Protein AF-A0AAJ5LCH6-F1 (afdb_monomer_lite)

InterPro domains:
  IPR036188 FAD/NAD(P)-binding domain superfamily [G3DSA:3.50.50.60] (26-114)
  IPR036188 FAD/NAD(P)-binding domain superfamily [SSF51905] (54-115)

Radius of gyration: 20.13 Å; chains: 1; bounding box: 56×42×39 Å

Structure (mmCIF, N/CA/C/O backbone):
data_AF-A0AAJ5LCH6-F1
#
_entry.id   AF-A0AAJ5LCH6-F1
#
loop_
_atom_site.group_PDB
_atom_site.id
_atom_site.type_symbol
_atom_site.label_atom_id
_atom_site.label_alt_id
_atom_site.label_comp_id
_atom_site.label_asym_id
_atom_site.label_entity_id
_atom_site.label_seq_id
_atom_site.pdbx_PDB_ins_code
_atom_site.Cartn_x
_atom_site.Cartn_y
_atom_site.Cartn_z
_atom_site.occupancy
_atom_site.B_iso_or_equiv
_atom_site.auth_seq_id
_atom_site.auth_comp_id
_atom_site.auth_asym_id
_atom_site.auth_atom_id
_atom_site.pdbx_PDB_model_num
ATOM 1 N N . MET A 1 1 ? 20.041 26.279 -22.306 1.00 34.66 1 MET A N 1
ATOM 2 C CA . MET A 1 1 ? 18.891 25.953 -23.176 1.00 34.66 1 MET A CA 1
ATOM 3 C C . MET A 1 1 ? 17.975 25.016 -22.403 1.00 34.66 1 MET A C 1
ATOM 5 O O . MET A 1 1 ? 18.075 23.807 -22.535 1.00 34.66 1 MET A O 1
ATOM 9 N N . THR A 1 2 ? 17.165 25.573 -21.507 1.00 38.06 2 THR A N 1
ATOM 10 C CA . THR A 1 2 ? 16.164 24.852 -20.712 1.00 38.06 2 THR A CA 1
ATOM 11 C C . THR A 1 2 ? 14.804 25.218 -21.280 1.00 38.06 2 THR A C 1
ATOM 13 O O . THR A 1 2 ? 14.300 26.305 -21.011 1.00 38.06 2 THR A O 1
ATOM 16 N N . ILE A 1 3 ? 14.225 24.346 -22.103 1.00 44.44 3 ILE A N 1
ATOM 17 C CA . ILE A 1 3 ? 12.818 24.482 -22.481 1.00 44.44 3 ILE A CA 1
ATOM 18 C C . ILE A 1 3 ? 12.013 23.874 -21.334 1.00 44.44 3 ILE A C 1
ATOM 20 O O . ILE A 1 3 ? 11.694 22.691 -21.328 1.00 44.44 3 ILE A O 1
ATOM 24 N N . GLY A 1 4 ? 11.762 24.691 -20.311 1.00 42.81 4 GLY A N 1
ATOM 25 C CA . GLY A 1 4 ? 10.677 24.443 -19.376 1.00 42.81 4 GLY A CA 1
ATOM 26 C C . GLY A 1 4 ? 9.380 24.729 -20.115 1.00 42.81 4 GLY A C 1
ATOM 27 O O . GLY A 1 4 ? 9.083 25.888 -20.400 1.00 42.81 4 GLY A O 1
ATOM 28 N N . SER A 1 5 ? 8.632 23.691 -20.483 1.00 46.03 5 SER A N 1
ATOM 29 C CA . SER A 1 5 ? 7.287 23.881 -21.009 1.00 46.03 5 SER A CA 1
ATOM 30 C C . SER A 1 5 ? 6.416 24.427 -19.879 1.00 46.03 5 SER A C 1
ATOM 32 O O . SER A 1 5 ? 5.992 23.694 -18.990 1.00 46.03 5 SER A O 1
ATOM 34 N N . THR A 1 6 ? 6.135 25.724 -19.922 1.00 47.22 6 THR A N 1
ATOM 35 C CA . THR A 1 6 ? 5.172 26.437 -19.069 1.00 47.22 6 THR A CA 1
ATOM 36 C C . THR A 1 6 ? 3.718 26.078 -19.397 1.00 47.22 6 THR A C 1
ATOM 38 O O . THR A 1 6 ? 2.797 26.828 -19.080 1.00 47.22 6 THR A O 1
ATOM 41 N N . HIS A 1 7 ? 3.485 24.950 -20.069 1.00 49.16 7 HIS A N 1
ATOM 42 C CA . HIS A 1 7 ? 2.170 24.586 -20.564 1.00 49.16 7 HIS A CA 1
ATOM 43 C C . HIS A 1 7 ? 1.393 23.842 -19.477 1.00 49.16 7 HIS A C 1
ATOM 45 O O . HIS A 1 7 ? 1.419 22.618 -19.381 1.00 49.16 7 HIS A O 1
ATOM 51 N N . ASN A 1 8 ? 0.721 24.619 -18.630 1.00 50.75 8 ASN A N 1
ATOM 52 C CA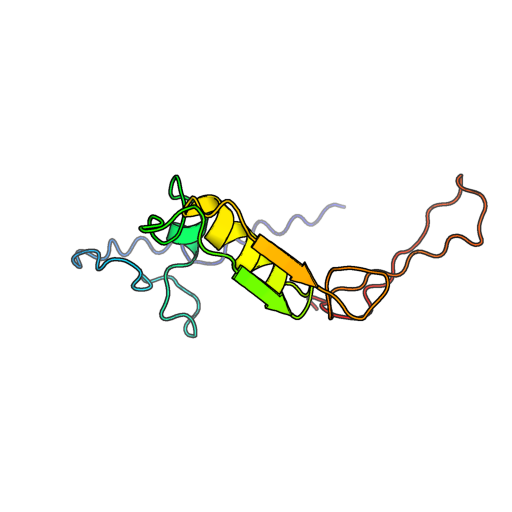 . ASN A 1 8 ? -0.356 24.126 -17.787 1.00 50.75 8 ASN A CA 1
ATOM 53 C C . ASN A 1 8 ? -1.556 23.868 -18.714 1.00 50.75 8 ASN A C 1
ATOM 55 O O . ASN A 1 8 ? -2.096 24.802 -19.308 1.00 50.75 8 ASN A O 1
ATOM 59 N N . HIS A 1 9 ? -1.922 22.600 -18.918 1.00 48.69 9 HIS A N 1
ATOM 60 C CA . HIS A 1 9 ? -3.136 22.244 -19.659 1.00 48.69 9 HIS A CA 1
ATOM 61 C C . HIS A 1 9 ? -4.363 22.904 -18.997 1.00 48.69 9 HIS A C 1
ATOM 63 O O . HIS A 1 9 ? -4.323 23.130 -17.788 1.00 48.69 9 HIS A O 1
ATOM 69 N N . PRO A 1 10 ? -5.441 23.221 -19.745 1.00 43.50 10 PRO A N 1
ATOM 70 C CA . PRO A 1 10 ? -6.517 24.125 -19.322 1.00 43.50 10 PRO A CA 1
ATOM 71 C C . PRO A 1 10 ? -7.466 23.492 -18.289 1.00 43.50 10 PRO A C 1
ATOM 73 O O . PRO A 1 10 ? -8.675 23.418 -18.489 1.00 43.50 10 PRO A O 1
ATOM 76 N N . ALA A 1 11 ? -6.924 23.045 -17.159 1.00 48.28 11 ALA A N 1
ATOM 77 C CA . ALA A 1 11 ? -7.684 22.849 -15.938 1.00 48.28 11 ALA A CA 1
ATOM 78 C C . ALA A 1 11 ? -8.092 24.200 -15.307 1.00 48.28 11 ALA A C 1
ATOM 80 O O . ALA A 1 11 ? -9.003 24.238 -14.489 1.00 48.28 11 ALA A O 1
ATOM 81 N N . ASP A 1 12 ? -7.466 25.304 -15.743 1.00 45.91 12 ASP A N 1
ATOM 82 C CA . ASP A 1 12 ? -7.750 26.686 -15.325 1.00 45.91 12 ASP A CA 1
ATOM 83 C C . ASP A 1 12 ? -8.957 27.323 -16.041 1.00 45.91 12 ASP A C 1
ATOM 85 O O . ASP A 1 12 ? -9.222 28.516 -15.876 1.00 45.91 12 ASP A O 1
ATOM 89 N N . LEU A 1 13 ? -9.735 26.562 -16.823 1.00 48.66 13 LEU A N 1
ATOM 90 C CA . LEU A 1 13 ? -11.080 27.015 -17.174 1.00 48.66 13 LEU A CA 1
ATOM 91 C C . LEU A 1 13 ? -11.917 26.975 -15.897 1.00 48.66 13 LEU A C 1
ATOM 93 O O . LEU A 1 13 ? -12.471 25.939 -15.536 1.00 48.66 13 LEU A O 1
ATOM 97 N N . ALA A 1 14 ? -11.964 28.127 -15.227 1.00 48.72 14 ALA A N 1
ATOM 98 C CA . ALA A 1 14 ? -12.777 28.468 -14.068 1.00 48.72 14 ALA A CA 1
ATOM 99 C C . ALA A 1 14 ? -14.281 28.352 -14.377 1.00 48.72 14 ALA A C 1
ATOM 101 O O . ALA A 1 14 ? -15.037 29.319 -14.344 1.00 48.72 14 ALA A O 1
ATOM 102 N N . ILE A 1 15 ? -14.728 27.145 -14.702 1.00 53.78 15 ILE A N 1
ATOM 103 C CA . ILE A 1 15 ? -16.111 26.742 -14.554 1.00 53.78 15 ILE A CA 1
ATOM 104 C C . ILE A 1 15 ? -16.190 26.295 -13.105 1.00 53.78 15 ILE A C 1
ATOM 106 O O . ILE A 1 15 ? -15.895 25.144 -12.805 1.00 53.78 15 ILE A O 1
ATOM 110 N N . GLU A 1 16 ? -16.525 27.217 -12.204 1.00 57.09 16 GLU A N 1
ATOM 111 C CA . GLU A 1 16 ? -16.986 26.865 -10.862 1.00 57.09 16 GLU A CA 1
ATOM 112 C C . GLU A 1 16 ? -18.207 25.952 -11.039 1.00 57.09 16 GLU A C 1
ATOM 114 O O . GLU A 1 16 ? -19.291 26.437 -11.387 1.00 57.09 16 GLU A O 1
ATOM 119 N N . PRO A 1 17 ? -18.080 24.620 -10.880 1.00 54.97 17 PRO A N 1
ATOM 120 C CA . PRO A 1 17 ? -19.221 23.746 -10.994 1.00 54.97 17 PRO A CA 1
ATOM 121 C C . PRO A 1 17 ? -20.000 23.969 -9.705 1.00 54.97 17 PRO A C 1
ATOM 123 O O . PRO A 1 17 ? -19.647 23.427 -8.660 1.00 54.97 17 PRO A O 1
ATOM 126 N N . SER A 1 18 ? -21.074 24.748 -9.787 1.00 58.56 18 SER A N 1
ATOM 127 C CA . SER A 1 18 ? -22.068 24.984 -8.729 1.00 58.56 18 SER A CA 1
ATOM 128 C C . SER A 1 18 ? -22.820 23.712 -8.291 1.00 58.56 18 SER A C 1
ATOM 130 O O . SER A 1 18 ? -23.838 23.775 -7.603 1.00 58.56 18 SER A O 1
ATOM 132 N N . LEU A 1 19 ? -22.334 22.537 -8.697 1.00 58.38 19 LEU A N 1
ATOM 133 C CA . LEU A 1 19 ? -22.904 21.235 -8.411 1.00 58.38 19 LEU A CA 1
ATOM 134 C C . LEU A 1 19 ? -22.474 20.776 -7.019 1.00 58.38 19 LEU A C 1
ATOM 136 O O . LEU A 1 19 ? -21.296 20.821 -6.664 1.00 58.38 19 LEU A O 1
ATOM 140 N N . SER A 1 20 ? -23.440 20.278 -6.246 1.00 59.44 20 SER A N 1
ATOM 141 C CA . SER A 1 20 ? -23.200 19.662 -4.942 1.00 59.44 20 SER A CA 1
ATOM 142 C C . SER A 1 20 ? -22.087 18.614 -5.044 1.00 59.44 20 SER A C 1
ATOM 144 O O . SER A 1 20 ? -22.218 17.644 -5.798 1.00 59.44 20 SER A O 1
ATOM 146 N N . VAL A 1 21 ? -21.012 18.794 -4.277 1.00 64.19 21 VAL A N 1
ATOM 147 C CA . VAL A 1 21 ? -19.891 17.851 -4.218 1.00 64.19 21 VAL A CA 1
ATOM 148 C C . VAL A 1 21 ? -20.407 16.520 -3.675 1.00 64.19 21 VAL A C 1
ATOM 150 O O . VAL A 1 21 ? -20.680 16.383 -2.484 1.00 64.19 21 VAL A O 1
ATOM 153 N N . LYS A 1 22 ? -20.562 15.524 -4.552 1.00 66.12 22 LYS A N 1
ATOM 154 C CA . LYS A 1 22 ? -20.796 14.145 -4.119 1.00 66.12 22 LYS A CA 1
ATOM 155 C C . LYS A 1 22 ? -19.461 13.568 -3.637 1.00 66.12 22 LYS A C 1
ATOM 157 O O . LYS A 1 22 ? -18.460 13.743 -4.334 1.00 66.12 22 LYS A O 1
ATOM 162 N N . PRO A 1 23 ? -19.408 12.878 -2.483 1.00 72.31 23 PRO A N 1
ATOM 163 C CA . PRO A 1 23 ? -18.181 12.228 -2.036 1.00 72.31 23 PRO A CA 1
ATOM 164 C C . PRO A 1 23 ? -17.638 11.302 -3.133 1.00 72.31 23 PRO A C 1
ATOM 166 O O . PRO A 1 23 ? -18.398 10.507 -3.683 1.00 72.31 23 PRO A O 1
ATOM 169 N N . TRP A 1 24 ? -16.342 11.418 -3.441 1.00 78.38 24 TRP A N 1
ATOM 170 C CA . TRP A 1 24 ? -15.593 10.567 -4.384 1.00 78.38 24 TRP A CA 1
ATOM 171 C C . TRP A 1 24 ? -15.948 10.666 -5.872 1.00 78.38 24 TRP A C 1
ATOM 173 O O . TRP A 1 24 ? -15.256 10.056 -6.688 1.00 78.38 24 TRP A O 1
ATOM 183 N N . ALA A 1 25 ? -16.971 11.434 -6.249 1.00 79.94 25 ALA A N 1
ATOM 184 C CA . ALA A 1 25 ? -17.309 11.642 -7.650 1.00 79.94 25 ALA A CA 1
ATOM 185 C C . ALA A 1 25 ? -16.307 12.595 -8.309 1.00 79.94 25 ALA A C 1
ATOM 187 O O . ALA A 1 25 ? -16.048 13.684 -7.794 1.00 79.94 25 ALA A O 1
ATOM 188 N N . ALA A 1 26 ? -15.784 12.199 -9.466 1.00 72.62 26 ALA A N 1
ATOM 189 C CA . ALA A 1 26 ? -14.937 13.059 -10.279 1.00 72.62 26 ALA A CA 1
ATOM 190 C C . ALA A 1 26 ? -15.606 14.407 -10.598 1.00 72.62 26 ALA A C 1
ATOM 192 O O . ALA A 1 26 ? -16.786 14.464 -10.954 1.00 72.62 26 ALA A O 1
ATOM 193 N N . ARG A 1 27 ? -14.831 15.493 -10.509 1.00 69.31 27 ARG A N 1
ATOM 194 C CA . ARG A 1 27 ? -15.241 16.839 -10.932 1.00 69.31 27 ARG A CA 1
ATOM 195 C C . ARG A 1 27 ? -14.564 17.190 -12.244 1.00 69.31 27 ARG A C 1
ATOM 197 O O . ARG A 1 27 ? -13.395 16.887 -12.430 1.00 69.31 27 ARG A O 1
ATOM 204 N N . TYR A 1 28 ? -15.274 17.881 -13.125 1.00 65.50 28 TYR A N 1
ATOM 205 C CA . TYR A 1 28 ? -14.615 18.557 -14.233 1.00 65.50 28 TYR A CA 1
ATOM 206 C C . TYR A 1 28 ? -13.742 19.708 -13.687 1.00 65.50 28 TYR A C 1
ATOM 208 O O . TYR A 1 28 ? -14.205 20.402 -12.777 1.00 65.50 28 TYR A O 1
ATOM 216 N N . PRO A 1 29 ? -12.530 19.940 -14.220 1.00 67.62 29 PRO A N 1
ATOM 217 C CA . PRO A 1 29 ? -11.830 19.136 -15.218 1.00 67.62 29 PRO A CA 1
ATOM 218 C C . PRO A 1 29 ? -11.156 17.910 -14.579 1.00 67.62 29 PRO A C 1
ATOM 220 O O . PRO A 1 29 ? -10.287 18.029 -13.719 1.00 67.62 29 PRO A O 1
ATOM 223 N N . ASN A 1 30 ? -11.528 16.721 -15.048 1.00 62.78 30 ASN A N 1
ATOM 224 C CA . ASN A 1 30 ? -10.831 15.461 -14.794 1.00 62.78 30 ASN A CA 1
ATOM 225 C C . ASN A 1 30 ? -10.606 14.812 -16.164 1.00 62.78 30 ASN A C 1
ATOM 227 O O . ASN A 1 30 ? -11.493 14.946 -17.016 1.00 62.78 30 ASN A O 1
ATOM 231 N N . PRO A 1 31 ? -9.470 14.141 -16.429 1.00 65.44 31 PRO A N 1
ATOM 232 C CA . PRO A 1 31 ? -9.358 13.247 -17.572 1.00 65.44 31 PRO A CA 1
ATOM 233 C C . PRO A 1 31 ? -10.633 12.397 -17.739 1.00 65.44 31 PRO A C 1
ATOM 235 O O . PRO A 1 31 ? -11.157 11.883 -16.745 1.00 65.44 31 PRO A O 1
ATOM 238 N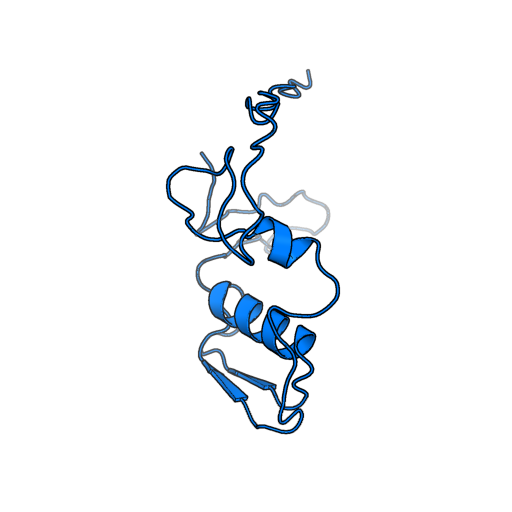 N . PRO A 1 32 ? -11.146 12.279 -18.978 1.00 57.94 32 PRO A N 1
ATOM 239 C CA . PRO A 1 32 ? -12.499 11.796 -19.277 1.00 57.94 32 PRO A CA 1
ATOM 240 C C . PRO A 1 32 ? -12.782 10.362 -18.806 1.00 57.94 32 PRO A C 1
ATOM 242 O O . PRO A 1 32 ? -13.940 9.965 -18.721 1.00 57.94 32 PRO A O 1
ATOM 245 N N . ASP A 1 33 ? -11.741 9.612 -18.450 1.00 61.38 33 ASP A N 1
ATOM 246 C CA . ASP A 1 33 ? -11.825 8.192 -18.117 1.00 61.38 33 ASP A CA 1
ATOM 247 C C . ASP A 1 33 ? -11.942 7.912 -16.609 1.00 61.38 33 ASP A C 1
ATOM 249 O O . ASP A 1 33 ? -12.100 6.763 -16.195 1.00 61.38 33 ASP A O 1
ATOM 253 N N . LEU A 1 34 ? -11.859 8.939 -15.755 1.00 65.56 34 LEU A N 1
ATOM 254 C CA . LEU A 1 34 ? -11.881 8.763 -14.305 1.00 65.56 34 LEU A CA 1
ATOM 255 C C . LEU A 1 34 ? -13.221 9.227 -13.722 1.00 65.56 34 LEU A C 1
ATOM 257 O O . LEU A 1 34 ? -13.481 10.416 -13.577 1.00 65.56 34 LEU A O 1
ATOM 261 N N . CYS A 1 35 ? -14.059 8.277 -13.301 1.00 70.50 35 CYS A N 1
ATOM 262 C CA . CYS A 1 35 ? -15.278 8.562 -12.527 1.00 70.50 35 CYS A CA 1
ATOM 263 C C . CYS A 1 35 ? -14.999 8.822 -11.032 1.00 70.50 35 CYS A C 1
ATOM 265 O O . CYS A 1 35 ? -15.921 9.126 -10.274 1.00 70.50 35 CYS A O 1
ATOM 267 N N . PHE A 1 36 ? -13.739 8.690 -10.607 1.00 75.44 36 PHE A N 1
ATOM 268 C CA . PHE A 1 36 ? -13.302 8.767 -9.216 1.00 75.44 36 PHE A CA 1
ATOM 269 C C . PHE A 1 36 ? -12.398 9.980 -8.977 1.00 75.44 36 PHE A C 1
ATOM 271 O O . PHE A 1 36 ? -11.464 10.232 -9.742 1.00 75.44 36 PHE A O 1
ATOM 278 N N . ASP A 1 37 ? -12.651 10.706 -7.890 1.00 80.19 37 ASP A N 1
ATOM 279 C CA . ASP A 1 37 ? -11.820 11.827 -7.450 1.00 80.19 37 ASP A CA 1
ATOM 280 C C . ASP A 1 37 ? -10.558 11.329 -6.720 1.00 80.19 37 ASP A C 1
ATOM 282 O O . ASP A 1 37 ? -10.510 11.201 -5.494 1.00 80.19 37 ASP A O 1
ATOM 286 N N . TYR A 1 38 ? -9.507 11.037 -7.490 1.00 80.31 38 TYR A N 1
ATOM 287 C CA . TYR A 1 38 ? -8.200 10.656 -6.942 1.00 80.31 38 TYR A CA 1
ATOM 288 C C . TYR A 1 38 ? -7.483 11.807 -6.233 1.00 80.31 38 TYR A C 1
ATOM 290 O O . TYR A 1 38 ? -6.616 11.553 -5.397 1.00 80.31 38 TYR A O 1
ATOM 298 N N . ARG A 1 39 ? -7.832 13.067 -6.519 1.00 80.12 39 ARG A N 1
ATOM 299 C CA . ARG A 1 39 ? -7.241 14.211 -5.821 1.00 80.12 39 ARG A CA 1
ATOM 300 C C . ARG A 1 39 ? -7.645 14.186 -4.352 1.00 80.12 39 ARG A C 1
ATOM 302 O O . ARG A 1 39 ? -6.784 14.304 -3.482 1.00 80.12 39 ARG A O 1
ATOM 309 N N . ARG A 1 40 ? -8.918 13.888 -4.077 1.00 80.06 40 ARG A N 1
ATOM 310 C CA . ARG A 1 40 ? -9.414 13.670 -2.714 1.00 80.06 40 ARG A CA 1
ATOM 311 C C . ARG A 1 40 ? -8.607 12.611 -1.960 1.00 80.06 40 ARG A C 1
ATOM 313 O O . ARG A 1 40 ? -8.291 12.818 -0.794 1.00 80.06 40 ARG A O 1
ATOM 320 N N . LEU A 1 41 ? -8.233 11.507 -2.614 1.00 81.62 41 LEU A N 1
ATOM 321 C CA . LEU A 1 41 ? -7.416 10.449 -2.003 1.00 81.62 41 LEU A CA 1
ATOM 322 C C . LEU A 1 41 ? -6.051 10.964 -1.516 1.00 81.62 41 LEU A C 1
ATOM 324 O O . LEU A 1 41 ? -5.562 10.519 -0.471 1.00 81.62 41 LEU A O 1
ATOM 328 N N . LEU A 1 42 ? -5.438 11.862 -2.292 1.00 82.31 42 LEU A N 1
ATOM 329 C CA . LEU A 1 42 ? -4.113 12.422 -2.033 1.00 82.31 42 LEU A CA 1
ATOM 330 C C . LEU A 1 42 ? -4.142 13.541 -0.988 1.00 82.31 42 LEU A C 1
ATOM 332 O O . LEU A 1 42 ? -3.226 13.612 -0.175 1.00 82.31 42 LEU A O 1
ATOM 336 N N . GLU A 1 43 ? -5.172 14.388 -1.008 1.00 83.12 43 GLU A N 1
ATOM 337 C CA . GLU A 1 43 ? -5.248 15.594 -0.170 1.00 83.12 43 GLU A CA 1
ATOM 338 C C . GLU A 1 43 ? -5.887 15.364 1.201 1.00 83.12 43 GLU A C 1
ATOM 340 O O . GLU A 1 43 ? -5.587 16.099 2.138 1.00 83.12 43 GLU A O 1
ATOM 345 N N . GLN A 1 44 ? -6.769 14.371 1.349 1.00 83.62 44 GLN A N 1
ATOM 346 C CA . GLN A 1 44 ? -7.450 14.157 2.625 1.00 83.62 44 GLN A CA 1
ATOM 347 C C . GLN A 1 44 ? -6.523 13.563 3.700 1.00 83.62 44 GLN A C 1
ATOM 349 O O . GLN A 1 44 ? -5.668 12.709 3.433 1.00 83.62 44 GLN A O 1
ATOM 354 N N . GLU A 1 45 ? -6.768 13.942 4.950 1.00 81.81 45 GLU A N 1
ATOM 355 C CA . GLU A 1 45 ? -6.156 13.303 6.113 1.00 81.81 45 GLU A CA 1
ATOM 356 C C . GLU A 1 45 ? -6.806 11.931 6.375 1.00 81.81 45 GLU A C 1
ATOM 358 O O . GLU A 1 45 ? -8.028 11.794 6.364 1.00 81.81 45 GLU A O 1
ATOM 363 N N . GLY A 1 46 ? -5.993 10.894 6.605 1.00 85.44 46 GLY A N 1
ATOM 364 C CA . GLY A 1 46 ? -6.479 9.515 6.782 1.00 85.44 46 GLY A CA 1
ATOM 365 C C . GLY A 1 46 ? -6.821 8.789 5.472 1.00 85.44 46 GLY A C 1
ATOM 366 O O . GLY A 1 46 ? -6.519 9.272 4.386 1.00 85.44 46 GLY A O 1
ATOM 367 N N . GLY A 1 47 ? -7.359 7.570 5.561 1.00 86.56 47 GLY A N 1
ATOM 368 C CA . GLY A 1 47 ? -7.624 6.705 4.402 1.00 86.56 47 GLY A CA 1
ATOM 369 C C . GLY A 1 47 ? -8.967 6.968 3.721 1.00 86.56 47 GLY A C 1
ATOM 370 O O . GLY A 1 47 ? -9.729 7.845 4.114 1.00 86.56 47 GLY A O 1
ATOM 371 N N . VAL A 1 48 ? -9.291 6.176 2.695 1.00 88.69 48 VAL A N 1
ATOM 372 C CA . VAL A 1 48 ? -10.615 6.211 2.028 1.00 88.69 48 VAL A CA 1
ATOM 373 C C . VAL A 1 48 ? -11.791 5.926 2.972 1.00 88.69 48 VAL A C 1
ATOM 375 O O . VAL A 1 48 ? -12.934 6.244 2.648 1.00 88.69 48 VAL A O 1
ATOM 378 N N . ALA A 1 49 ? -11.509 5.319 4.125 1.00 89.62 49 ALA A N 1
ATOM 379 C CA . ALA A 1 49 ? -12.452 4.972 5.175 1.00 89.62 49 ALA A CA 1
ATOM 380 C C . ALA A 1 49 ? -11.721 4.871 6.529 1.00 89.62 49 ALA A C 1
ATOM 382 O O . ALA A 1 49 ? -10.513 5.095 6.616 1.00 89.62 49 ALA A O 1
ATOM 383 N N . TYR A 1 50 ? -12.452 4.477 7.572 1.00 93.38 50 TYR A N 1
ATOM 384 C CA . TYR A 1 50 ? -11.902 4.135 8.884 1.00 93.38 50 TYR A CA 1
ATOM 385 C C . TYR A 1 50 ? -12.122 2.649 9.178 1.00 93.38 50 TYR A C 1
ATOM 387 O O . TYR A 1 50 ? -13.194 2.104 8.907 1.00 93.38 50 TYR A O 1
ATOM 395 N N . ALA A 1 51 ? -11.106 1.988 9.727 1.00 94.88 51 ALA A N 1
ATOM 396 C CA . ALA A 1 51 ? -11.159 0.581 10.089 1.00 94.88 51 ALA A CA 1
ATOM 397 C C . ALA A 1 51 ? -12.110 0.368 11.273 1.00 94.88 51 ALA A C 1
ATOM 399 O O . ALA A 1 51 ? -11.926 0.930 12.350 1.00 94.88 51 ALA A O 1
ATOM 400 N N . THR A 1 52 ? -13.104 -0.497 11.085 1.00 95.62 52 THR A N 1
ATOM 401 C CA . THR A 1 52 ? -14.011 -0.934 12.158 1.00 95.62 52 THR A CA 1
ATOM 402 C C . THR A 1 52 ? -13.390 -2.024 13.034 1.00 95.62 52 THR A C 1
ATOM 404 O O . THR A 1 52 ? -13.775 -2.176 14.189 1.00 95.62 52 THR A O 1
ATOM 407 N N . GLN A 1 53 ? -12.419 -2.770 12.495 1.00 96.62 53 GLN A N 1
ATOM 408 C CA . GLN A 1 53 ? -11.649 -3.812 13.182 1.00 96.62 53 GLN A CA 1
ATOM 409 C C . GLN A 1 53 ? -10.152 -3.641 12.858 1.00 96.62 53 GLN A C 1
ATOM 411 O O . GLN A 1 53 ? -9.649 -4.260 11.916 1.00 96.62 53 GLN A O 1
ATOM 416 N N . PRO A 1 54 ? -9.426 -2.768 13.585 1.00 96.12 54 PRO A N 1
ATOM 417 C CA . PRO A 1 54 ? -8.027 -2.432 13.292 1.00 96.12 54 PRO A CA 1
ATOM 418 C C . PRO A 1 54 ? -7.054 -3.621 13.293 1.00 96.12 54 PRO A C 1
ATOM 420 O O . PRO A 1 54 ? -5.997 -3.569 12.663 1.00 96.12 54 PRO A O 1
ATOM 423 N N . ASP A 1 55 ? -7.382 -4.694 14.005 1.00 97.25 55 ASP A N 1
ATOM 424 C CA . ASP A 1 55 ? -6.589 -5.914 14.147 1.00 97.25 55 ASP A CA 1
ATOM 425 C C . ASP A 1 55 ? -6.958 -7.007 13.126 1.00 97.25 55 ASP A C 1
ATOM 427 O O . ASP A 1 55 ? -6.367 -8.092 13.131 1.00 97.25 55 ASP A O 1
ATOM 431 N N . HIS A 1 56 ? -7.887 -6.736 12.204 1.00 97.94 56 HIS A N 1
ATOM 432 C CA . HIS A 1 56 ? -8.211 -7.677 11.138 1.00 97.94 56 HIS A CA 1
ATOM 433 C C . HIS A 1 56 ? -6.962 -8.004 10.305 1.00 97.94 56 HIS A C 1
ATOM 435 O O . HIS A 1 56 ? -6.217 -7.117 9.881 1.00 97.94 56 HIS A O 1
ATOM 441 N N . ARG A 1 57 ? -6.713 -9.300 10.080 1.00 98.00 57 ARG A N 1
ATOM 442 C CA . ARG A 1 57 ? -5.536 -9.776 9.341 1.00 98.00 57 ARG A CA 1
ATOM 443 C C . ARG A 1 57 ? -5.808 -9.722 7.848 1.00 98.00 57 ARG A C 1
ATOM 445 O O . ARG A 1 57 ? -6.660 -10.453 7.358 1.00 98.00 57 ARG A O 1
ATOM 452 N N . ILE A 1 58 ? -5.044 -8.908 7.132 1.00 98.38 58 ILE A N 1
ATOM 453 C CA . ILE A 1 58 ? -5.209 -8.716 5.691 1.00 98.38 58 ILE A CA 1
ATOM 454 C C . ILE A 1 58 ? -3.957 -9.210 4.974 1.00 98.38 58 ILE A C 1
ATOM 456 O O . ILE A 1 58 ? -2.848 -8.787 5.297 1.00 98.38 58 ILE A O 1
ATOM 460 N N . CYS A 1 59 ? -4.138 -10.096 3.996 1.00 98.25 59 CYS A N 1
ATOM 461 C CA . CYS A 1 59 ? -3.072 -10.558 3.113 1.00 98.25 59 CYS A CA 1
ATOM 462 C C . CYS A 1 59 ? -3.227 -9.918 1.729 1.00 98.25 59 CYS A C 1
ATOM 464 O O . CYS A 1 59 ? -4.305 -9.975 1.140 1.00 98.25 59 CYS A O 1
ATOM 466 N N . ILE A 1 60 ? -2.150 -9.331 1.211 1.00 98.50 60 ILE A N 1
ATOM 467 C CA . ILE A 1 60 ? -2.065 -8.764 -0.136 1.00 98.50 60 ILE A CA 1
ATOM 468 C C . ILE A 1 60 ? -1.059 -9.591 -0.930 1.00 98.50 60 ILE A C 1
ATOM 470 O O . ILE A 1 60 ? 0.089 -9.748 -0.513 1.00 98.50 60 ILE A O 1
ATOM 474 N N . VAL A 1 61 ? -1.482 -10.100 -2.084 1.00 98.06 61 VAL A N 1
ATOM 475 C CA . VAL A 1 61 ? -0.641 -10.894 -2.985 1.00 98.06 61 VAL A CA 1
ATOM 476 C C . VAL A 1 61 ? -0.221 -10.021 -4.167 1.00 98.06 61 VAL A C 1
ATOM 478 O O . VAL A 1 61 ? -1.059 -9.588 -4.954 1.00 98.06 61 VAL A O 1
ATOM 481 N N . GLY A 1 62 ? 1.081 -9.771 -4.280 1.00 97.62 62 GLY A N 1
ATOM 482 C CA . GLY A 1 62 ? 1.715 -8.939 -5.299 1.00 97.62 62 GLY A CA 1
ATOM 483 C C . GLY A 1 62 ? 2.126 -7.556 -4.781 1.00 97.62 62 GLY A C 1
ATOM 484 O O . GLY A 1 62 ? 1.285 -6.738 -4.413 1.00 97.62 62 GLY A O 1
ATOM 485 N N . ALA A 1 63 ? 3.423 -7.244 -4.844 1.00 97.38 63 ALA A N 1
ATOM 486 C CA . ALA A 1 63 ? 4.010 -5.940 -4.515 1.00 97.38 63 ALA A CA 1
ATOM 487 C C . ALA A 1 63 ? 4.160 -5.020 -5.741 1.00 97.38 63 ALA A C 1
ATOM 489 O O . ALA A 1 63 ? 5.132 -4.268 -5.859 1.00 97.38 63 ALA A O 1
ATOM 490 N N . GLY A 1 64 ? 3.216 -5.083 -6.682 1.00 96.75 64 GLY A N 1
ATOM 491 C CA . GLY A 1 64 ? 3.081 -4.077 -7.739 1.00 96.75 64 GLY A CA 1
ATOM 492 C C . GLY A 1 64 ? 2.495 -2.765 -7.212 1.00 96.75 64 GLY A C 1
ATOM 493 O O . GLY A 1 64 ? 2.081 -2.691 -6.057 1.00 96.75 64 GLY A O 1
ATOM 494 N N . VAL A 1 65 ? 2.389 -1.741 -8.068 1.00 95.94 65 VAL A N 1
ATOM 495 C CA . VAL A 1 65 ? 1.793 -0.442 -7.688 1.00 95.94 65 VAL A CA 1
ATOM 496 C C . VAL A 1 65 ? 0.415 -0.608 -7.051 1.00 95.94 65 VAL A C 1
ATOM 498 O O . VAL A 1 65 ? 0.191 -0.078 -5.973 1.00 95.94 65 VAL A O 1
ATOM 501 N N . THR A 1 66 ? -0.473 -1.424 -7.624 1.00 95.25 66 THR A N 1
ATOM 502 C CA . THR A 1 66 ? -1.806 -1.667 -7.047 1.00 95.25 66 THR A CA 1
ATOM 503 C C . THR A 1 66 ? -1.745 -2.257 -5.636 1.00 95.25 66 THR A C 1
ATOM 505 O O . THR A 1 66 ? -2.450 -1.782 -4.751 1.00 95.25 66 THR A O 1
ATOM 508 N N . GLY A 1 67 ? -0.892 -3.261 -5.401 1.00 97.56 67 GLY A N 1
ATOM 509 C CA . GLY A 1 67 ? -0.761 -3.897 -4.087 1.00 97.56 67 GLY A CA 1
ATOM 510 C C . GLY A 1 67 ? -0.145 -2.966 -3.044 1.00 97.56 67 GLY A C 1
ATOM 511 O O . GLY A 1 67 ? -0.631 -2.889 -1.918 1.00 97.56 67 GLY A O 1
ATOM 512 N N . LEU A 1 68 ? 0.870 -2.193 -3.438 1.00 97.44 68 LEU A N 1
ATOM 513 C CA . LEU A 1 68 ? 1.492 -1.181 -2.584 1.00 97.44 68 LEU A CA 1
ATOM 514 C C . LEU A 1 68 ? 0.516 -0.045 -2.244 1.00 97.44 68 LEU A C 1
ATOM 516 O O . LEU A 1 68 ? 0.427 0.356 -1.084 1.00 97.44 68 LEU A O 1
ATOM 520 N N . THR A 1 69 ? -0.259 0.441 -3.218 1.00 95.12 69 THR A N 1
ATOM 521 C CA . THR A 1 69 ? -1.296 1.455 -2.990 1.00 95.12 69 THR A CA 1
ATOM 522 C C . THR A 1 69 ? -2.400 0.917 -2.08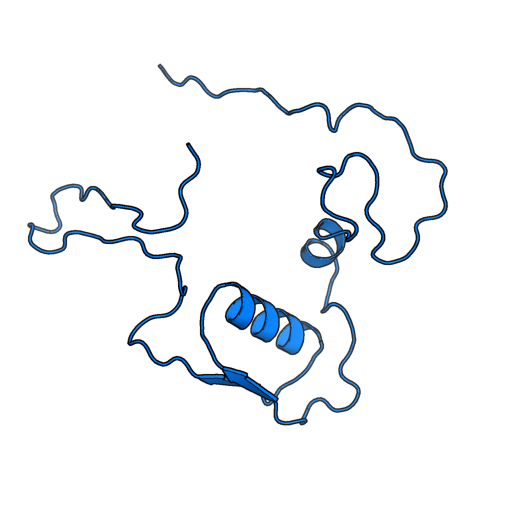2 1.00 95.12 69 THR A C 1
ATOM 524 O O . THR A 1 69 ? -2.790 1.603 -1.144 1.00 95.12 69 THR A O 1
ATOM 527 N N . ALA A 1 70 ? -2.857 -0.323 -2.282 1.00 96.06 70 ALA A N 1
ATOM 528 C CA . ALA A 1 70 ? -3.844 -0.948 -1.402 1.00 96.06 70 ALA A CA 1
ATOM 529 C C . ALA A 1 70 ? -3.325 -1.073 0.041 1.00 96.06 70 ALA A C 1
ATOM 531 O O . ALA A 1 70 ? -4.023 -0.695 0.979 1.00 96.06 70 ALA A O 1
ATOM 532 N N . ALA A 1 71 ? -2.081 -1.531 0.227 1.00 97.25 71 ALA A N 1
ATOM 533 C CA . ALA A 1 71 ? -1.451 -1.612 1.544 1.00 97.25 71 ALA A CA 1
ATOM 534 C C . ALA A 1 71 ? -1.367 -0.236 2.222 1.00 97.25 71 ALA A C 1
ATOM 536 O O . ALA A 1 71 ? -1.723 -0.100 3.393 1.00 97.25 71 ALA A O 1
ATOM 537 N N . ARG A 1 72 ? -0.946 0.793 1.473 1.00 95.19 72 ARG A N 1
ATOM 538 C CA . ARG A 1 72 ? -0.891 2.180 1.951 1.00 95.19 72 ARG A CA 1
ATOM 539 C C . ARG A 1 72 ? -2.263 2.666 2.410 1.00 95.19 72 ARG A C 1
ATOM 541 O O . ARG A 1 72 ? -2.366 3.241 3.489 1.00 95.19 72 ARG A O 1
ATOM 548 N N . GLU A 1 73 ? -3.307 2.441 1.618 1.00 95.19 73 GLU A N 1
ATOM 549 C CA . GLU A 1 73 ? -4.651 2.900 1.973 1.00 95.19 73 GLU A CA 1
ATOM 550 C C . GLU A 1 73 ? -5.228 2.150 3.171 1.00 95.19 73 GLU A C 1
ATOM 552 O O . GLU A 1 73 ? -5.825 2.779 4.041 1.00 95.19 73 GLU A O 1
ATOM 557 N N . LEU A 1 74 ? -4.985 0.844 3.296 1.00 96.50 74 LEU A N 1
ATOM 558 C CA . LEU A 1 74 ? -5.389 0.081 4.479 1.00 96.50 74 LEU A CA 1
ATOM 559 C C . LEU A 1 74 ? -4.699 0.592 5.753 1.00 96.50 74 LEU A C 1
ATOM 561 O O . LEU A 1 74 ? -5.363 0.767 6.776 1.00 96.50 74 LEU A O 1
ATOM 565 N N . LEU A 1 75 ? -3.401 0.908 5.684 1.00 95.75 75 LEU A N 1
ATOM 566 C CA . LEU A 1 75 ? -2.683 1.538 6.797 1.00 95.75 75 LEU A CA 1
ATOM 567 C C . LEU A 1 75 ? -3.300 2.892 7.165 1.00 95.75 75 LEU A C 1
ATOM 569 O O . LEU A 1 75 ? -3.560 3.150 8.337 1.00 95.75 75 LEU A O 1
ATOM 573 N N . ARG A 1 76 ? -3.598 3.742 6.172 1.00 95.19 76 ARG A N 1
ATOM 574 C CA . ARG A 1 76 ? -4.246 5.047 6.398 1.00 95.19 76 ARG A CA 1
ATOM 575 C C . ARG A 1 76 ? -5.663 4.926 6.963 1.00 95.19 76 ARG A C 1
ATOM 577 O O . ARG A 1 76 ? -6.101 5.832 7.666 1.00 95.19 76 ARG A O 1
ATOM 584 N N . CYS A 1 77 ? -6.369 3.832 6.678 1.00 95.50 77 CYS A N 1
ATOM 585 C CA . CYS A 1 77 ? -7.666 3.535 7.289 1.00 95.50 77 CYS A CA 1
ATOM 586 C C . CYS A 1 77 ? -7.543 3.081 8.757 1.00 95.50 77 CYS A C 1
ATOM 588 O O . CYS A 1 77 ? -8.553 3.035 9.452 1.00 95.50 77 CYS A O 1
ATOM 590 N N . GLY A 1 78 ? -6.343 2.744 9.244 1.00 96.50 78 GLY A N 1
ATOM 591 C CA . GLY A 1 78 ? -6.098 2.320 10.627 1.00 96.50 78 GLY A CA 1
ATOM 592 C C . GLY A 1 78 ? -5.943 0.810 10.828 1.00 96.50 78 GLY A C 1
ATOM 593 O O . GLY A 1 78 ? -5.893 0.358 11.969 1.00 96.50 78 GLY A O 1
ATOM 594 N N . PHE A 1 79 ? -5.848 0.010 9.761 1.00 97.69 79 PHE A N 1
ATOM 595 C CA . PHE A 1 79 ? -5.513 -1.409 9.903 1.00 97.69 79 PHE A CA 1
ATOM 596 C C . PHE A 1 79 ? -4.048 -1.582 10.314 1.00 97.69 79 PHE A C 1
ATOM 598 O O . PHE A 1 79 ? -3.151 -0.941 9.771 1.00 97.69 79 PHE A O 1
ATOM 605 N N . THR A 1 80 ? -3.796 -2.495 11.249 1.00 97.31 80 THR A N 1
ATOM 606 C CA . THR A 1 80 ? -2.469 -2.708 11.856 1.00 97.31 80 THR A CA 1
ATOM 607 C C . THR A 1 80 ? -1.834 -4.043 11.469 1.00 97.31 80 THR A C 1
ATOM 609 O O . THR A 1 80 ? -0.627 -4.224 11.616 1.00 97.31 80 THR A O 1
ATOM 612 N N . ARG A 1 81 ? -2.625 -4.996 10.955 1.00 97.94 81 ARG A N 1
ATOM 613 C CA . ARG A 1 81 ? -2.194 -6.376 10.677 1.00 97.94 81 ARG A CA 1
ATOM 614 C C . ARG A 1 81 ? -2.227 -6.712 9.189 1.00 97.94 81 ARG A C 1
ATOM 616 O O . ARG A 1 81 ? -2.940 -7.615 8.755 1.00 97.94 81 ARG A O 1
ATOM 623 N N . ILE A 1 82 ? -1.422 -5.994 8.414 1.00 98.25 82 ILE A N 1
ATOM 624 C CA . ILE A 1 82 ? -1.325 -6.164 6.960 1.00 98.25 82 ILE A CA 1
ATOM 625 C C . ILE A 1 82 ? -0.056 -6.950 6.623 1.00 98.25 82 ILE A C 1
ATOM 627 O O . ILE A 1 82 ? 1.031 -6.635 7.100 1.00 98.25 82 ILE A O 1
ATOM 631 N N . THR A 1 83 ? -0.186 -7.985 5.801 1.00 98.25 83 THR A N 1
ATOM 632 C CA . THR A 1 83 ? 0.933 -8.764 5.259 1.00 98.25 83 THR A CA 1
ATOM 633 C C . THR A 1 83 ? 0.892 -8.684 3.743 1.00 98.25 83 THR A C 1
ATOM 635 O O . THR A 1 83 ? -0.116 -9.026 3.133 1.00 98.25 83 THR A O 1
ATOM 638 N N . LEU A 1 84 ? 1.983 -8.228 3.134 1.00 98.00 84 LEU A N 1
ATOM 639 C CA . LEU A 1 84 ? 2.119 -8.114 1.686 1.00 98.00 84 LEU A CA 1
ATOM 640 C C . LEU A 1 84 ? 3.198 -9.086 1.211 1.00 98.00 84 LEU A C 1
ATOM 642 O O . LEU A 1 84 ? 4.323 -9.060 1.708 1.00 98.00 84 LEU A O 1
ATOM 646 N N . ILE A 1 85 ? 2.830 -9.966 0.285 1.00 97.75 85 ILE A N 1
ATOM 647 C CA . ILE A 1 85 ? 3.668 -11.061 -0.206 1.00 97.75 85 ILE A CA 1
ATOM 648 C C . ILE A 1 85 ? 3.922 -10.841 -1.692 1.00 97.75 85 ILE A C 1
ATOM 650 O O . ILE A 1 85 ? 3.001 -10.539 -2.444 1.00 97.75 85 ILE A O 1
ATOM 654 N N . GLU A 1 86 ? 5.161 -11.026 -2.125 1.00 97.69 86 GLU A N 1
ATOM 655 C CA . GLU A 1 86 ? 5.584 -10.865 -3.513 1.00 97.69 86 GLU A CA 1
ATOM 656 C C . GLU A 1 86 ? 6.400 -12.074 -3.951 1.00 97.69 86 GLU A C 1
ATOM 658 O O . GLU A 1 86 ? 7.218 -12.589 -3.191 1.00 97.69 86 GLU A O 1
ATOM 663 N N . GLN A 1 87 ? 6.158 -12.533 -5.179 1.00 97.00 87 GLN A N 1
ATOM 664 C CA . GLN A 1 87 ? 6.857 -13.684 -5.740 1.00 97.00 87 GLN A CA 1
ATOM 665 C C . GLN A 1 87 ? 8.311 -13.346 -6.093 1.00 97.00 87 GLN A C 1
ATOM 667 O O . GLN A 1 87 ? 9.204 -14.180 -5.941 1.00 97.00 87 GLN A O 1
ATOM 672 N N . SER A 1 88 ? 8.553 -12.148 -6.623 1.00 93.81 88 SER A N 1
ATOM 673 C CA . SER A 1 88 ? 9.874 -11.726 -7.074 1.00 93.81 88 SER A CA 1
ATOM 674 C C . SER A 1 88 ? 10.759 -11.216 -5.931 1.00 93.81 88 SER A C 1
ATOM 676 O O . SER A 1 88 ? 10.324 -10.966 -4.810 1.00 93.81 88 SER A O 1
ATOM 678 N N . ARG A 1 89 ? 12.051 -11.028 -6.220 1.00 94.25 89 ARG A N 1
ATOM 679 C CA . ARG A 1 89 ? 13.027 -10.478 -5.260 1.00 94.25 89 ARG A CA 1
ATOM 680 C C . ARG A 1 89 ? 12.977 -8.950 -5.140 1.00 94.25 89 ARG A C 1
ATOM 682 O O . ARG A 1 89 ? 13.895 -8.358 -4.577 1.00 94.25 89 ARG A O 1
ATOM 689 N N . ARG A 1 90 ? 11.965 -8.301 -5.718 1.00 92.62 90 ARG A N 1
ATOM 690 C CA . ARG A 1 90 ? 11.830 -6.843 -5.748 1.00 92.62 90 ARG A CA 1
ATOM 691 C C . ARG A 1 90 ? 10.369 -6.432 -5.668 1.00 92.62 90 ARG A C 1
ATOM 693 O O . ARG A 1 90 ? 9.478 -7.204 -5.984 1.00 92.62 90 ARG A O 1
ATOM 700 N N . VAL A 1 91 ? 10.140 -5.171 -5.336 1.00 94.62 91 VAL A N 1
ATOM 701 C CA . VAL A 1 91 ? 8.817 -4.545 -5.423 1.00 94.62 91 VAL A CA 1
ATOM 702 C C . VAL A 1 91 ? 8.677 -3.754 -6.732 1.00 94.62 91 VAL A C 1
ATOM 704 O O . VAL A 1 91 ? 9.630 -3.638 -7.508 1.00 94.62 91 VAL A O 1
ATOM 707 N N . GLY A 1 92 ? 7.480 -3.234 -7.001 1.00 91.75 92 GLY A N 1
ATOM 708 C CA . GLY A 1 92 ? 7.177 -2.353 -8.136 1.00 91.75 92 GLY A CA 1
ATOM 709 C C . GLY A 1 92 ? 6.424 -3.031 -9.282 1.00 91.75 92 GLY A C 1
ATOM 710 O O . GLY A 1 92 ? 5.806 -2.353 -10.104 1.00 91.75 92 GLY A O 1
ATOM 711 N N . GLY A 1 93 ? 6.389 -4.367 -9.33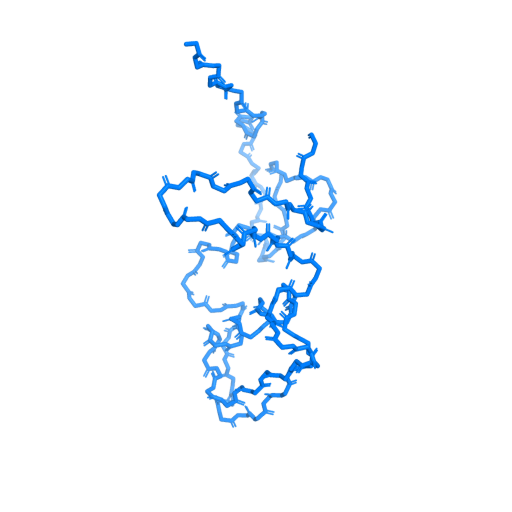3 1.00 92.69 93 GLY A N 1
ATOM 712 C CA . GLY A 1 93 ? 5.703 -5.094 -10.405 1.00 92.69 93 GLY A CA 1
ATOM 713 C C . GLY A 1 93 ? 6.256 -4.681 -11.770 1.00 92.69 93 GLY A C 1
ATOM 714 O O . GLY A 1 93 ? 7.454 -4.781 -11.997 1.00 92.69 93 GLY A O 1
ATOM 715 N N . ARG A 1 94 ? 5.428 -4.167 -12.679 1.00 91.19 94 ARG A N 1
ATOM 716 C CA . ARG A 1 94 ? 5.890 -3.717 -14.008 1.00 91.19 94 ARG A CA 1
ATOM 717 C C . ARG A 1 94 ? 6.737 -2.439 -13.988 1.00 91.19 94 ARG A C 1
ATOM 719 O O . ARG A 1 94 ? 7.413 -2.177 -14.971 1.00 91.19 94 ARG A O 1
ATOM 726 N N . HIS A 1 95 ? 6.750 -1.681 -12.893 1.00 87.69 95 HIS A N 1
ATOM 727 C CA . HIS A 1 95 ? 7.670 -0.554 -12.741 1.00 87.69 95 HIS A CA 1
ATOM 728 C C . HIS A 1 95 ? 9.056 -1.113 -12.411 1.00 87.69 95 HIS A C 1
ATOM 730 O O . HIS A 1 95 ? 9.259 -1.703 -11.344 1.00 87.69 95 HIS A O 1
ATOM 736 N N . LEU A 1 96 ? 9.969 -1.016 -13.375 1.00 87.31 96 LEU A N 1
ATOM 737 C CA . LEU A 1 96 ? 11.313 -1.572 -13.298 1.00 87.31 96 LEU A CA 1
ATOM 738 C C . LEU A 1 96 ? 12.296 -0.648 -14.009 1.00 87.31 96 LEU A C 1
ATOM 740 O O . LEU A 1 96 ? 12.370 -0.642 -15.235 1.00 87.31 96 LEU A O 1
ATOM 744 N N . THR A 1 97 ? 13.109 0.029 -13.213 1.00 83.38 97 THR A N 1
ATOM 745 C CA . THR A 1 97 ? 14.278 0.764 -13.682 1.00 83.38 97 THR A CA 1
ATOM 746 C C . THR A 1 97 ? 15.509 -0.125 -13.525 1.00 83.38 97 THR A C 1
ATOM 748 O O . THR A 1 97 ? 15.833 -0.558 -12.416 1.00 83.38 97 THR A O 1
ATOM 751 N N . LEU A 1 98 ? 16.203 -0.421 -14.622 1.00 80.94 98 LEU A N 1
ATOM 752 C CA . LEU A 1 98 ? 17.489 -1.114 -14.583 1.00 80.94 98 LEU A CA 1
ATOM 753 C C . LEU A 1 98 ? 18.626 -0.096 -14.524 1.00 80.94 98 LEU A C 1
ATOM 755 O O . LEU A 1 98 ? 18.687 0.827 -15.332 1.00 80.94 98 LEU A O 1
ATOM 759 N N . VAL A 1 99 ? 19.550 -0.299 -13.585 1.00 77.56 99 VAL A N 1
ATOM 760 C CA . VAL A 1 99 ? 20.768 0.505 -13.434 1.00 77.56 99 VAL A CA 1
ATOM 761 C C . VAL A 1 99 ? 21.971 -0.391 -13.711 1.00 77.56 99 VAL A C 1
ATOM 763 O O . VAL A 1 99 ? 22.086 -1.479 -13.144 1.00 77.56 99 VAL A O 1
ATOM 766 N N . ASN A 1 100 ? 22.867 0.042 -14.597 1.00 71.12 100 ASN A N 1
ATOM 767 C CA . ASN A 1 100 ? 24.083 -0.706 -14.903 1.00 71.12 100 ASN A CA 1
ATOM 768 C C . ASN A 1 100 ? 25.156 -0.488 -13.820 1.00 71.12 100 ASN A C 1
ATOM 770 O O . ASN A 1 100 ? 25.923 0.469 -13.876 1.00 71.12 100 ASN A O 1
ATOM 774 N N . ASN A 1 101 ? 25.246 -1.406 -12.858 1.00 65.81 101 ASN A N 1
ATOM 775 C CA . ASN A 1 101 ? 26.234 -1.342 -11.774 1.00 65.81 101 ASN A CA 1
ATOM 776 C C . ASN A 1 101 ? 27.617 -1.928 -12.136 1.00 65.81 101 ASN A C 1
ATOM 778 O O . ASN A 1 101 ? 28.464 -2.061 -11.257 1.00 65.81 101 ASN A O 1
ATOM 782 N N . ALA A 1 102 ? 27.874 -2.287 -13.400 1.00 64.75 102 ALA A N 1
ATOM 783 C CA . ALA A 1 102 ? 29.151 -2.880 -13.821 1.00 64.75 102 ALA A CA 1
ATOM 784 C C . ALA A 1 102 ? 30.300 -1.857 -13.996 1.00 64.75 102 ALA A C 1
ATOM 786 O O . ALA A 1 102 ? 31.418 -2.240 -14.337 1.00 64.75 102 ALA A O 1
ATOM 787 N N . GLY A 1 103 ? 30.040 -0.563 -13.779 1.00 58.47 103 GLY A N 1
ATOM 788 C CA . GLY A 1 103 ? 31.007 0.525 -13.932 1.00 58.47 103 GLY A CA 1
ATOM 789 C C . GLY A 1 103 ? 31.447 1.148 -12.605 1.00 58.47 103 GLY A C 1
ATOM 790 O O . GLY A 1 103 ? 30.728 1.132 -11.610 1.00 58.47 103 GLY A O 1
ATOM 791 N N . ASN A 1 104 ? 32.646 1.734 -12.607 1.00 60.47 104 ASN A N 1
ATOM 792 C CA . ASN A 1 104 ? 33.191 2.550 -11.521 1.00 60.47 104 ASN A CA 1
ATOM 793 C C . ASN A 1 104 ? 32.142 3.586 -11.059 1.00 60.47 104 ASN A C 1
ATOM 795 O O . ASN A 1 104 ? 31.696 4.387 -11.874 1.00 60.47 104 ASN A O 1
ATOM 799 N N . HIS A 1 105 ? 31.782 3.604 -9.769 1.00 62.66 105 HIS A N 1
ATOM 800 C CA . HIS A 1 105 ? 30.753 4.468 -9.143 1.00 62.66 105 HIS A CA 1
ATOM 801 C C . HIS A 1 105 ? 30.915 5.984 -9.391 1.00 62.66 105 HIS A C 1
ATOM 803 O O . HIS A 1 105 ? 30.051 6.773 -9.019 1.00 62.66 105 HIS A O 1
ATOM 809 N N . LYS A 1 106 ? 32.038 6.400 -9.989 1.00 60.03 106 LYS A N 1
ATOM 810 C CA . LYS A 1 106 ? 32.323 7.771 -10.428 1.00 60.03 106 LYS A CA 1
ATOM 811 C C . LYS A 1 106 ? 31.811 8.100 -11.836 1.00 60.03 106 LYS A C 1
ATOM 813 O O . LYS A 1 106 ? 31.881 9.262 -12.222 1.00 60.03 106 LYS A O 1
ATOM 818 N N . GLN A 1 107 ? 31.346 7.122 -12.615 1.00 60.81 107 GLN A N 1
ATOM 819 C CA . GLN A 1 107 ? 30.773 7.365 -13.939 1.00 60.81 107 GLN A CA 1
ATOM 820 C C . GLN A 1 107 ? 29.242 7.451 -13.863 1.00 60.81 107 GLN A C 1
ATOM 822 O O . GLN A 1 107 ? 28.622 6.619 -13.198 1.00 60.81 107 GLN A O 1
ATOM 827 N N . PRO A 1 108 ? 28.619 8.444 -14.523 1.00 59.19 108 PRO A N 1
ATOM 828 C CA . PRO A 1 108 ? 27.169 8.557 -14.567 1.00 59.19 108 PRO A CA 1
ATOM 829 C C . PRO A 1 108 ? 26.570 7.325 -15.251 1.00 59.19 108 PRO A C 1
ATOM 831 O O . PRO A 1 108 ? 27.000 6.929 -16.333 1.00 59.19 108 PRO A O 1
ATOM 834 N N . VAL A 1 109 ? 25.578 6.717 -14.604 1.00 66.88 109 VAL A N 1
ATOM 835 C CA . VAL A 1 109 ? 24.866 5.548 -15.124 1.00 66.88 109 VAL A CA 1
ATOM 836 C C . VAL A 1 109 ? 23.611 6.020 -15.850 1.00 66.88 109 VAL A C 1
ATOM 838 O O . VAL A 1 109 ? 22.893 6.871 -15.330 1.00 66.88 109 VAL A O 1
ATOM 841 N N . THR A 1 110 ? 23.326 5.467 -17.029 1.00 73.62 110 THR A N 1
ATOM 842 C CA . THR A 1 110 ? 22.062 5.703 -17.742 1.00 73.62 110 THR A CA 1
ATOM 843 C C . THR A 1 110 ? 21.050 4.643 -17.306 1.00 73.62 110 THR A C 1
ATOM 845 O O . THR A 1 110 ? 21.210 3.480 -17.687 1.00 73.62 110 THR A O 1
ATOM 848 N N . PRO A 1 111 ? 20.054 4.981 -16.466 1.00 72.88 111 PRO A N 1
ATOM 849 C CA . PRO A 1 111 ? 18.997 4.042 -16.126 1.00 72.88 111 PRO A CA 1
ATOM 850 C C . PRO A 1 111 ? 18.115 3.770 -17.350 1.00 72.88 111 PRO A C 1
ATOM 852 O O . PRO A 1 111 ? 17.857 4.669 -18.149 1.00 72.88 111 PRO A O 1
ATOM 855 N N . PHE A 1 112 ? 17.634 2.536 -17.476 1.00 76.81 112 PHE A N 1
ATOM 856 C CA . PHE A 1 112 ? 16.664 2.146 -18.497 1.00 76.81 112 PHE A CA 1
ATOM 857 C C . PHE A 1 112 ? 15.345 1.765 -17.831 1.00 76.81 112 PHE A C 1
ATOM 859 O O . PHE A 1 112 ? 15.296 0.829 -17.029 1.00 76.81 112 PHE A O 1
ATOM 866 N N . GLU A 1 113 ? 14.274 2.478 -18.174 1.00 78.94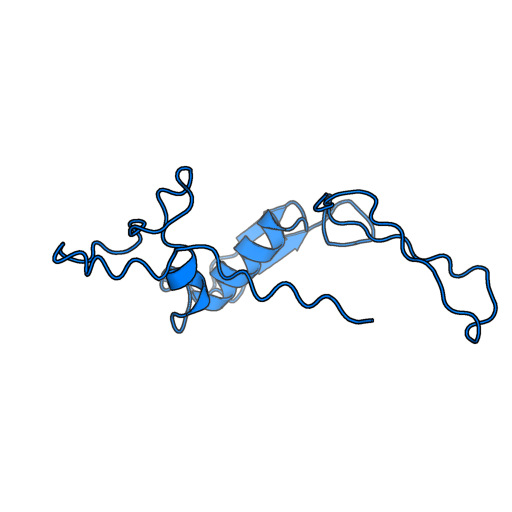 113 GLU A N 1
ATOM 867 C CA . GLU A 1 113 ? 12.915 2.112 -17.778 1.00 78.94 113 GLU A CA 1
ATOM 868 C C . GLU A 1 113 ? 12.447 0.933 -18.635 1.00 78.94 113 GLU A C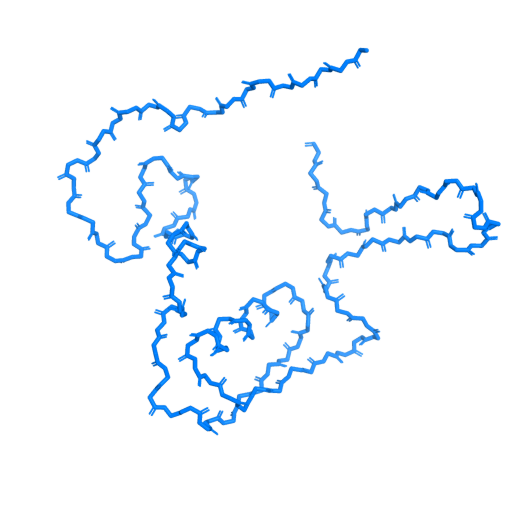 1
ATOM 870 O O . GLU A 1 113 ? 12.259 1.061 -19.840 1.00 78.94 113 GLU A O 1
ATOM 875 N N . MET A 1 114 ? 12.267 -0.235 -18.029 1.00 78.81 114 MET A N 1
ATOM 876 C CA . MET A 1 114 ? 11.882 -1.462 -18.738 1.00 78.81 114 MET A CA 1
ATOM 877 C C . MET A 1 114 ? 10.365 -1.679 -18.783 1.00 78.81 114 MET A C 1
ATOM 879 O O . MET A 1 114 ? 9.905 -2.715 -19.262 1.00 78.81 114 MET A O 1
ATOM 883 N N . GLY A 1 115 ? 9.593 -0.745 -18.227 1.00 78.56 115 GLY A N 1
ATOM 884 C CA . GLY A 1 115 ? 8.153 -0.869 -18.047 1.00 78.56 115 GLY A CA 1
ATOM 885 C C . GLY A 1 115 ? 7.412 0.405 -18.414 1.00 78.56 115 GLY A C 1
ATOM 886 O O . GLY A 1 115 ? 7.266 0.724 -19.588 1.00 78.56 115 GLY A O 1
ATOM 887 N N . GLU A 1 116 ? 6.883 1.102 -17.409 1.00 66.44 116 GLU A N 1
ATOM 888 C CA . GLU A 1 116 ? 6.151 2.345 -17.647 1.00 66.44 116 GLU A CA 1
ATOM 889 C C . GLU A 1 116 ? 7.101 3.438 -18.148 1.00 66.44 116 GLU A C 1
ATOM 891 O O . GLU A 1 116 ? 8.080 3.774 -17.489 1.00 66.44 116 GLU A O 1
ATOM 896 N N . GLN A 1 117 ? 6.796 3.982 -19.322 1.00 61.72 117 GLN A N 1
ATOM 897 C CA . GLN A 1 117 ? 7.455 5.149 -19.887 1.00 61.72 117 GLN A CA 1
ATOM 898 C C . GLN A 1 117 ? 6.387 6.114 -20.396 1.00 61.72 117 GLN A C 1
ATOM 900 O O . GLN A 1 117 ? 5.363 5.690 -20.937 1.00 61.72 117 GLN A O 1
ATOM 905 N N . ARG A 1 118 ? 6.637 7.415 -20.243 1.00 60.75 118 ARG A N 1
ATOM 906 C CA . ARG A 1 118 ? 5.860 8.467 -20.903 1.00 60.75 118 ARG A CA 1
ATOM 907 C C . ARG A 1 118 ? 6.661 8.933 -22.115 1.00 60.75 118 ARG A C 1
ATOM 909 O O . ARG A 1 118 ? 7.800 9.362 -21.939 1.00 60.75 118 ARG A O 1
ATOM 916 N N . GLY A 1 119 ? 6.093 8.755 -23.307 1.00 45.81 119 GLY A N 1
ATOM 917 C CA . GLY A 1 119 ? 6.660 9.224 -24.577 1.00 45.81 119 GLY A CA 1
ATOM 918 C C . GLY A 1 119 ? 6.342 10.683 -24.856 1.00 45.81 119 GLY A C 1
ATOM 919 O O . GLY A 1 119 ? 5.354 11.187 -24.273 1.00 45.81 119 GLY A O 1
#

Secondary structure (DSSP, 8-state):
---------STT------S---TTB--SSS-TT--B-HHHHHHSSS-SS--SSTT-EEEEE--BHHHHHHHHHHHHTT--EEEEE-SSSSSBTT--EE--TTS-TTSPP--EESS----

pLDDT: mean 77.55, std 18.27, range [34.66, 98.5]

Sequence (119 aa):
MTIGSTHNHPADLAIEPSLSVKPWAARYPNPPDLCFDYRRLLEQEGGVAYATQPDHRICIVGAGVTGLTAARELLRCGFTRITLIEQSRRVGGRHLTLVNNAGNHKQPVTPFEMGEQRG

Foldseek 3Di:
DDPPPPDDDVQVPPPPPPDDDDPQADDPPDPPPDRGDVVCQVPDQFAPAADPPQADAEEFEAQAPVSVVVVVRNVSNRRDHYHYDYPDPDHHVQFDWDWPPPDDPPDDTDIDGRGDDDD

Organism: NCBI:txid2219225